Protein AF-A0A8T7H2T8-F1 (afdb_monomer_lite)

Structure (mmCIF, N/CA/C/O backbone):
data_AF-A0A8T7H2T8-F1
#
_entry.id   AF-A0A8T7H2T8-F1
#
loop_
_atom_site.group_PDB
_atom_site.id
_atom_site.type_symbol
_atom_site.label_atom_id
_atom_site.label_alt_id
_atom_site.label_comp_id
_atom_site.label_asym_id
_atom_site.label_entity_id
_atom_site.label_seq_id
_atom_site.pdbx_PDB_ins_code
_atom_site.Cartn_x
_atom_site.Cartn_y
_atom_site.Cartn_z
_atom_site.occupancy
_atom_site.B_iso_or_equiv
_atom_site.auth_seq_id
_atom_site.auth_comp_id
_atom_site.auth_asym_id
_atom_site.auth_atom_id
_atom_site.pdbx_PDB_model_num
ATOM 1 N N . MET A 1 1 ? 9.202 -19.948 16.875 1.00 41.81 1 MET A N 1
ATOM 2 C CA . MET A 1 1 ? 8.133 -18.998 16.502 1.00 41.81 1 MET A CA 1
ATOM 3 C C . MET A 1 1 ? 6.817 -19.665 16.831 1.00 41.81 1 MET A C 1
ATOM 5 O O . MET A 1 1 ? 6.648 -20.808 16.428 1.00 41.81 1 MET A O 1
ATOM 9 N N . ASP A 1 2 ? 5.962 -19.004 17.607 1.00 35.41 2 ASP A N 1
ATOM 10 C CA . ASP A 1 2 ? 4.667 -19.547 18.021 1.00 35.41 2 ASP A CA 1
ATOM 11 C C . ASP A 1 2 ? 3.647 -19.401 16.871 1.00 35.41 2 ASP A C 1
ATOM 13 O O . ASP A 1 2 ? 3.446 -18.276 16.395 1.00 35.41 2 ASP A O 1
ATOM 17 N N . PRO A 1 3 ? 3.039 -20.495 16.376 1.00 44.16 3 PRO A N 1
ATOM 18 C CA . PRO A 1 3 ? 2.061 -20.459 15.288 1.00 44.16 3 PRO A CA 1
ATOM 19 C C . PRO A 1 3 ? 0.830 -19.590 15.574 1.00 44.16 3 PRO A C 1
ATOM 21 O O . PRO A 1 3 ? 0.174 -19.153 14.635 1.00 44.16 3 PRO A O 1
ATOM 24 N N . GLN A 1 4 ? 0.529 -19.296 16.843 1.00 46.56 4 GLN A N 1
ATOM 25 C CA . GLN A 1 4 ? -0.658 -18.523 17.226 1.00 46.56 4 GLN A CA 1
ATOM 26 C C . GLN A 1 4 ? -0.603 -17.045 16.795 1.00 46.56 4 GLN A C 1
ATOM 28 O O . GLN A 1 4 ? -1.644 -16.439 16.567 1.00 46.56 4 GLN A O 1
ATOM 33 N N . ASN A 1 5 ? 0.591 -16.475 16.581 1.00 45.50 5 ASN A N 1
ATOM 34 C CA . ASN A 1 5 ? 0.740 -15.096 16.083 1.00 45.50 5 ASN A CA 1
ATOM 35 C C . ASN A 1 5 ? 0.554 -14.962 14.560 1.00 45.50 5 ASN A C 1
ATOM 37 O O . ASN A 1 5 ? 0.508 -13.846 14.045 1.00 45.50 5 ASN A O 1
ATOM 41 N N . LEU A 1 6 ? 0.486 -16.074 13.818 1.00 44.22 6 LEU A N 1
ATOM 42 C CA . LEU A 1 6 ? 0.232 -16.055 12.371 1.00 44.22 6 LEU A CA 1
ATOM 43 C C . LEU A 1 6 ? -1.256 -15.859 12.035 1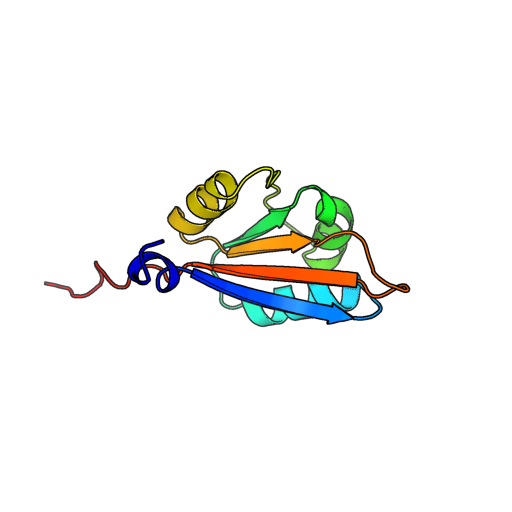.00 44.22 6 LEU A C 1
ATOM 45 O O . LEU A 1 6 ? -1.575 -15.566 10.887 1.00 44.22 6 LEU A O 1
ATOM 49 N N . GLU A 1 7 ? -2.163 -15.991 13.009 1.00 51.78 7 GLU A N 1
ATOM 50 C CA . GLU A 1 7 ? -3.613 -15.921 12.771 1.00 51.78 7 GLU A CA 1
ATOM 51 C C . GLU A 1 7 ? -4.211 -14.500 12.853 1.00 51.78 7 GLU A C 1
ATOM 53 O O . GLU A 1 7 ? -5.362 -14.301 12.450 1.00 51.78 7 GLU A O 1
ATOM 58 N N . GLU A 1 8 ? -3.462 -13.503 13.342 1.00 63.81 8 GLU A N 1
ATOM 59 C CA . GLU A 1 8 ? -3.977 -12.134 13.549 1.00 63.81 8 GLU A CA 1
ATOM 60 C C . GLU A 1 8 ? -4.004 -11.282 12.269 1.00 63.81 8 GLU A C 1
ATOM 62 O O . GLU A 1 8 ? -4.845 -10.387 12.122 1.00 63.81 8 GLU A O 1
ATOM 67 N N . PHE A 1 9 ? -3.130 -11.590 11.308 1.00 69.56 9 PHE A N 1
ATOM 68 C CA . PHE A 1 9 ? -2.944 -10.792 10.098 1.00 69.56 9 PHE A CA 1
ATOM 69 C C . PHE A 1 9 ? -3.015 -11.656 8.841 1.00 69.56 9 PHE A C 1
ATOM 71 O O . PHE A 1 9 ? -2.454 -12.744 8.778 1.00 69.56 9 PHE A O 1
ATOM 78 N N . SER A 1 10 ? -3.686 -11.156 7.804 1.00 81.06 10 SER A N 1
ATOM 79 C CA . SER A 1 10 ? -3.659 -11.754 6.466 1.00 81.06 10 SER A CA 1
ATOM 80 C C . SER A 1 10 ? -2.885 -10.843 5.522 1.00 81.06 10 SER A C 1
ATOM 82 O O . SER A 1 10 ? -3.254 -9.685 5.339 1.00 81.06 10 SER A O 1
ATOM 84 N N . GLY A 1 11 ? -1.804 -11.356 4.936 1.00 85.56 11 GLY A N 1
ATOM 85 C CA . GLY A 1 11 ? -1.002 -10.652 3.938 1.00 85.56 11 GLY A CA 1
ATOM 86 C C . GLY A 1 11 ? -1.271 -11.190 2.537 1.00 85.56 11 GLY A C 1
ATOM 87 O O . GLY A 1 11 ? -1.194 -12.395 2.312 1.00 85.56 11 GLY A O 1
ATOM 88 N N . TYR A 1 12 ? -1.550 -10.297 1.595 1.00 87.62 12 TYR A N 1
ATOM 89 C CA . TYR A 1 12 ? -1.717 -10.609 0.180 1.00 87.62 12 TYR A CA 1
ATOM 90 C C . TYR A 1 12 ? -0.644 -9.878 -0.609 1.00 87.62 12 TYR A C 1
ATOM 92 O O . TYR A 1 12 ? -0.520 -8.663 -0.485 1.00 87.62 12 TYR A O 1
ATOM 100 N N . VAL A 1 13 ? 0.108 -10.600 -1.436 1.00 90.75 13 VAL A N 1
ATOM 101 C CA . VAL A 1 13 ? 1.058 -9.988 -2.368 1.00 90.75 13 VAL A CA 1
ATOM 102 C C . VAL A 1 13 ? 0.485 -10.068 -3.771 1.00 90.75 13 VAL A C 1
ATOM 104 O O . VAL A 1 13 ? 0.122 -11.145 -4.243 1.00 90.75 13 VAL A O 1
ATOM 107 N N . LEU A 1 14 ? 0.387 -8.918 -4.426 1.00 90.06 14 LEU A N 1
ATOM 108 C CA . LEU A 1 14 ? -0.028 -8.807 -5.813 1.00 90.06 14 LEU A CA 1
ATOM 109 C C . LEU A 1 14 ? 1.191 -8.471 -6.664 1.00 90.06 14 LEU A C 1
ATOM 111 O 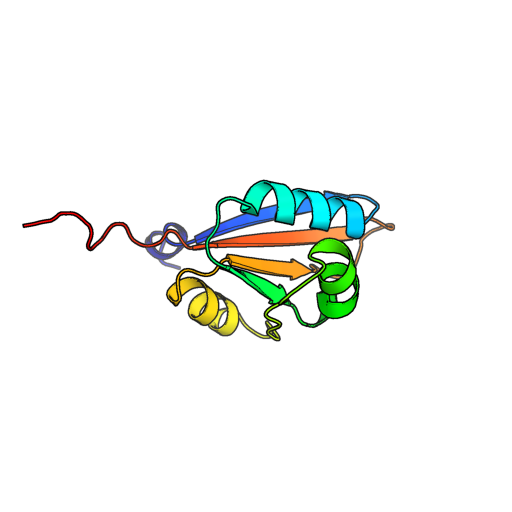O . LEU A 1 14 ? 1.969 -7.592 -6.302 1.00 90.06 14 LEU A O 1
ATOM 115 N N . TYR A 1 15 ? 1.308 -9.149 -7.801 1.00 91.12 15 TYR A N 1
ATOM 116 C CA . TYR A 1 15 ? 2.363 -8.948 -8.788 1.00 91.12 15 TYR A CA 1
ATOM 117 C C . TYR A 1 15 ? 1.757 -8.495 -10.111 1.00 91.12 15 TYR A C 1
ATOM 119 O O . TYR A 1 15 ? 0.680 -8.958 -10.501 1.00 91.12 15 TYR A O 1
ATOM 127 N N . GLY A 1 16 ? 2.452 -7.614 -10.820 1.00 89.81 16 GLY A N 1
ATOM 128 C CA . GLY A 1 16 ? 1.999 -7.085 -12.101 1.00 89.81 16 GLY A CA 1
ATOM 129 C C . GLY A 1 16 ? 3.059 -6.216 -12.754 1.00 89.81 16 GLY A C 1
ATOM 130 O O . GLY A 1 16 ? 4.060 -5.882 -12.141 1.00 89.81 16 GLY A O 1
ATOM 131 N N . ARG A 1 17 ? 2.853 -5.859 -14.020 1.00 89.81 17 ARG A N 1
ATOM 132 C CA . ARG A 1 17 ? 3.790 -4.993 -14.758 1.00 89.81 17 ARG A CA 1
ATOM 133 C C . ARG A 1 17 ? 3.515 -3.501 -14.575 1.00 89.81 17 ARG A C 1
ATOM 135 O O . ARG A 1 17 ? 4.303 -2.683 -15.025 1.00 89.81 17 ARG A O 1
ATOM 142 N N . ASP A 1 18 ? 2.389 -3.160 -13.955 1.00 89.88 18 ASP A N 1
ATOM 143 C CA . ASP A 1 18 ? 1.944 -1.787 -13.752 1.00 89.88 18 ASP A CA 1
ATOM 144 C C . ASP A 1 18 ? 1.559 -1.592 -12.280 1.00 89.88 18 ASP A C 1
ATOM 146 O O . ASP A 1 18 ? 0.554 -2.128 -11.806 1.00 89.88 18 ASP A O 1
ATOM 150 N N . ALA A 1 19 ? 2.378 -0.837 -11.543 1.00 88.44 19 ALA A N 1
ATOM 151 C CA . ALA A 1 19 ? 2.140 -0.539 -10.133 1.00 88.44 19 ALA A CA 1
ATOM 152 C C . ALA A 1 19 ? 0.830 0.230 -9.901 1.00 88.44 19 ALA A C 1
ATOM 154 O O . ALA A 1 19 ? 0.200 0.055 -8.855 1.00 88.44 19 ALA A O 1
ATOM 155 N N . LYS A 1 20 ? 0.395 1.052 -10.865 1.00 91.00 20 LYS A N 1
ATOM 156 C CA . LYS A 1 20 ? -0.858 1.798 -10.771 1.00 91.00 20 LYS A CA 1
ATOM 157 C C . LYS A 1 20 ? -2.054 0.858 -10.882 1.00 91.00 20 LYS A C 1
ATOM 159 O O . LYS A 1 20 ? -2.929 0.931 -10.024 1.00 91.00 20 LYS A O 1
ATOM 164 N N . ASP A 1 21 ? -2.060 -0.067 -11.846 1.00 92.00 21 ASP A N 1
ATOM 165 C CA . ASP A 1 21 ? -3.115 -1.097 -11.950 1.00 92.00 21 ASP A CA 1
ATOM 166 C C . ASP A 1 21 ? -3.205 -1.934 -10.665 1.00 92.00 21 ASP A C 1
ATOM 168 O O . ASP A 1 21 ? -4.291 -2.145 -10.116 1.00 92.00 21 ASP A O 1
ATOM 172 N N . LEU A 1 22 ? -2.057 -2.361 -10.126 1.00 91.81 22 LEU A N 1
ATOM 173 C CA . LEU A 1 22 ? -2.015 -3.098 -8.862 1.00 91.81 22 LEU A CA 1
ATOM 174 C C . LEU A 1 22 ? -2.638 -2.293 -7.720 1.00 91.81 22 LEU A C 1
ATOM 176 O O . LEU A 1 22 ? -3.466 -2.822 -6.972 1.00 91.81 22 LEU A O 1
ATOM 180 N N . LEU A 1 23 ? -2.274 -1.017 -7.599 1.00 90.81 23 LEU A N 1
ATOM 181 C CA . LEU A 1 23 ? -2.791 -0.151 -6.550 1.00 90.81 23 LEU A CA 1
ATOM 182 C C . LEU A 1 23 ? -4.291 0.121 -6.721 1.00 90.81 23 LEU A C 1
ATOM 184 O O . LEU A 1 23 ? -5.033 0.052 -5.743 1.00 90.81 23 LEU A O 1
ATOM 188 N N . GLU A 1 24 ? -4.770 0.346 -7.946 1.00 91.12 24 GLU A N 1
ATOM 189 C CA . GLU A 1 24 ? -6.198 0.499 -8.250 1.00 91.12 24 GLU A CA 1
ATOM 190 C C . GLU A 1 24 ? -7.003 -0.742 -7.852 1.00 91.12 24 GLU A C 1
ATOM 192 O O . GLU A 1 24 ? -8.102 -0.625 -7.299 1.00 91.12 24 GLU A O 1
ATOM 197 N N . ARG A 1 25 ? -6.459 -1.941 -8.087 1.00 89.81 25 ARG A N 1
ATOM 198 C CA . ARG A 1 25 ? -7.079 -3.209 -7.675 1.00 89.81 25 ARG A CA 1
ATOM 199 C C . ARG A 1 25 ? -7.126 -3.349 -6.158 1.00 89.81 25 ARG A C 1
ATOM 201 O O . ARG A 1 25 ? -8.172 -3.734 -5.633 1.00 89.81 25 ARG A O 1
ATOM 208 N N . VAL A 1 26 ? -6.043 -3.000 -5.460 1.00 89.44 26 VAL A N 1
ATOM 209 C CA . VAL A 1 26 ? -5.988 -2.995 -3.987 1.00 89.44 26 VAL A CA 1
ATOM 210 C C . VAL A 1 26 ? -7.019 -2.027 -3.414 1.00 89.44 26 VAL A C 1
ATOM 212 O O . VAL A 1 26 ? -7.826 -2.418 -2.573 1.00 89.44 26 VAL A O 1
ATOM 215 N N . VAL A 1 27 ? -7.057 -0.790 -3.911 1.00 87.69 27 VAL A N 1
ATOM 216 C CA . VAL A 1 27 ? -8.011 0.232 -3.463 1.00 87.69 27 VAL A CA 1
ATOM 217 C C . VAL A 1 27 ? -9.447 -0.201 -3.752 1.00 87.69 27 VAL A C 1
ATOM 219 O O . VAL A 1 27 ? -10.311 -0.060 -2.892 1.00 87.69 27 VAL A O 1
ATOM 222 N N . ARG A 1 28 ? -9.720 -0.787 -4.926 1.00 87.38 28 ARG A N 1
ATOM 223 C CA . ARG A 1 28 ? -11.050 -1.308 -5.280 1.00 87.38 28 ARG A CA 1
ATOM 224 C C . ARG A 1 28 ? -11.489 -2.444 -4.362 1.00 87.38 28 ARG A C 1
ATOM 226 O O . ARG A 1 28 ? -12.640 -2.445 -3.938 1.00 87.38 28 ARG A O 1
ATOM 233 N N . PHE A 1 29 ? -10.594 -3.381 -4.054 1.00 84.31 29 PHE A N 1
ATOM 234 C CA . PHE A 1 29 ? -10.849 -4.457 -3.095 1.00 84.31 29 PHE A CA 1
ATOM 235 C C . PHE A 1 29 ? -11.130 -3.896 -1.694 1.00 84.31 29 PHE A C 1
ATOM 237 O O . PHE A 1 29 ? -12.079 -4.306 -1.031 1.00 84.31 29 PHE A O 1
ATOM 244 N N . ALA A 1 30 ? -10.358 -2.893 -1.282 1.00 79.50 30 ALA A N 1
ATOM 245 C CA . ALA A 1 30 ? -10.459 -2.268 0.027 1.00 79.50 30 ALA A CA 1
ATOM 246 C C . ALA A 1 30 ? -11.521 -1.155 0.124 1.00 79.50 30 ALA A C 1
ATOM 248 O O . ALA A 1 30 ? -11.629 -0.516 1.163 1.00 79.50 30 ALA A O 1
ATOM 249 N N . ARG A 1 31 ? -12.359 -0.923 -0.897 1.00 71.81 31 ARG A N 1
ATOM 250 C CA . ARG A 1 31 ? -13.410 0.120 -0.858 1.00 71.81 31 ARG A CA 1
ATOM 251 C C . ARG A 1 31 ? -14.431 -0.045 0.277 1.00 71.81 31 ARG A C 1
ATOM 253 O O . ARG A 1 31 ? -15.104 0.921 0.613 1.00 71.81 31 ARG A O 1
ATOM 260 N N . GLY A 1 32 ? -14.557 -1.241 0.852 1.00 65.19 32 GLY A N 1
ATOM 261 C CA . GLY A 1 32 ? -15.380 -1.505 2.041 1.00 65.19 32 GLY A CA 1
ATOM 262 C C . GLY A 1 32 ? -14.633 -1.393 3.377 1.00 65.19 32 GLY A C 1
ATOM 263 O O . GLY A 1 32 ? -15.214 -1.668 4.422 1.00 65.19 32 GLY A O 1
ATOM 264 N N . CYS A 1 33 ? -13.347 -1.047 3.351 1.00 66.88 33 CYS A N 1
ATOM 265 C CA . CYS A 1 33 ? -12.485 -0.949 4.521 1.00 66.88 33 CYS A CA 1
ATOM 266 C C . CYS A 1 33 ? -12.485 0.484 5.059 1.00 66.88 33 CYS A C 1
ATOM 268 O O . CYS A 1 33 ? -12.389 1.432 4.286 1.00 66.88 33 CYS A O 1
ATOM 270 N N . GLU A 1 34 ? -12.554 0.654 6.383 1.00 63.91 34 GLU A N 1
ATOM 271 C CA . GLU A 1 34 ? -12.715 1.988 6.975 1.00 63.91 34 GLU A CA 1
ATOM 272 C C . GLU A 1 34 ? -11.510 2.914 6.725 1.00 63.91 34 GLU A C 1
ATOM 274 O O . GLU A 1 34 ? -11.723 4.114 6.550 1.00 63.91 34 GLU A O 1
ATOM 279 N N . LYS A 1 35 ? -10.261 2.402 6.697 1.00 81.50 35 LYS A N 1
ATOM 280 C CA . LYS A 1 35 ? -9.037 3.211 6.486 1.00 81.50 35 LYS A CA 1
ATOM 281 C C . LYS A 1 35 ? -7.878 2.424 5.855 1.00 81.50 35 LYS A C 1
ATOM 283 O O . LYS A 1 35 ? -7.377 1.472 6.454 1.00 81.50 35 LYS A O 1
ATOM 288 N N . LEU A 1 36 ? -7.410 2.875 4.688 1.00 86.75 36 LEU A N 1
ATOM 289 C CA . LEU A 1 36 ? -6.156 2.438 4.062 1.00 86.75 36 LEU A CA 1
ATOM 290 C C . LEU A 1 36 ? -5.004 3.353 4.493 1.00 86.75 36 LEU A C 1
ATOM 292 O O . LEU A 1 36 ? -5.136 4.575 4.461 1.00 86.75 36 LEU A O 1
ATOM 296 N N . VAL A 1 37 ? -3.874 2.754 4.852 1.00 90.44 37 VAL A N 1
ATOM 297 C CA . VAL A 1 37 ? -2.607 3.436 5.114 1.00 90.44 37 VAL A CA 1
ATOM 298 C C . VAL A 1 37 ? -1.596 2.946 4.100 1.00 90.44 37 VAL A C 1
ATOM 300 O O . VAL A 1 37 ? -1.426 1.742 3.910 1.00 90.44 37 VAL A O 1
ATOM 303 N N . PHE A 1 38 ? -0.922 3.881 3.452 1.00 92.06 38 PHE A N 1
ATOM 304 C CA . PHE A 1 38 ? 0.033 3.587 2.401 1.00 92.06 38 PHE A CA 1
ATOM 305 C C . PHE A 1 38 ? 1.443 3.847 2.900 1.00 92.06 38 PHE A C 1
ATOM 307 O O . PHE A 1 38 ? 1.702 4.793 3.644 1.00 92.06 38 PHE A O 1
ATOM 314 N N . ASP A 1 39 ? 2.367 3.012 2.453 1.00 91.88 39 ASP A N 1
ATOM 315 C CA . ASP A 1 39 ? 3.782 3.286 2.602 1.00 91.88 39 ASP A CA 1
ATOM 316 C C . ASP A 1 39 ? 4.143 4.619 1.920 1.00 91.88 39 ASP A C 1
ATOM 318 O O . ASP A 1 39 ? 3.640 4.922 0.833 1.00 91.88 39 ASP A O 1
ATOM 322 N N . THR A 1 40 ? 5.027 5.420 2.516 1.00 91.25 40 THR A N 1
ATOM 323 C CA . THR A 1 40 ? 5.484 6.702 1.940 1.00 91.25 40 THR A CA 1
ATOM 324 C C . THR A 1 40 ? 6.042 6.564 0.520 1.00 91.25 40 THR A C 1
ATOM 326 O O . THR A 1 40 ? 5.906 7.491 -0.284 1.00 91.25 40 THR A O 1
ATOM 329 N N . ARG A 1 41 ? 6.591 5.398 0.159 1.00 88.56 41 ARG A N 1
ATOM 330 C CA . ARG A 1 41 ? 7.069 5.084 -1.200 1.00 88.56 41 ARG A CA 1
ATOM 331 C C . ARG A 1 41 ? 5.951 5.018 -2.239 1.00 88.56 41 ARG A C 1
ATOM 333 O O . ARG A 1 41 ? 6.219 5.194 -3.420 1.00 88.56 41 ARG A O 1
ATOM 340 N N . LEU A 1 42 ? 4.709 4.782 -1.818 1.00 89.06 42 LEU A N 1
ATOM 341 C CA . LEU A 1 42 ? 3.531 4.807 -2.686 1.00 89.06 42 LEU A CA 1
ATOM 342 C C . LEU A 1 42 ? 2.909 6.203 -2.788 1.00 89.06 42 LEU A C 1
ATOM 344 O O . LEU A 1 42 ? 1.878 6.335 -3.432 1.00 89.06 42 LEU A O 1
ATOM 348 N N . SER A 1 43 ? 3.481 7.237 -2.163 1.00 89.06 43 SER A N 1
ATOM 349 C CA . SER A 1 43 ? 2.830 8.549 -2.021 1.00 89.06 43 SER A CA 1
ATOM 350 C C . SER A 1 43 ? 2.328 9.161 -3.333 1.00 89.06 43 SER A C 1
ATOM 352 O O . SER A 1 43 ? 1.191 9.633 -3.367 1.00 89.06 43 SER A O 1
ATOM 354 N N . GLU A 1 44 ? 3.120 9.129 -4.408 1.00 89.50 44 GLU A N 1
ATOM 355 C CA . GLU A 1 44 ? 2.713 9.646 -5.723 1.00 89.50 44 GLU A CA 1
ATOM 356 C C . GLU A 1 44 ? 1.554 8.831 -6.315 1.00 89.50 44 GLU A C 1
ATOM 3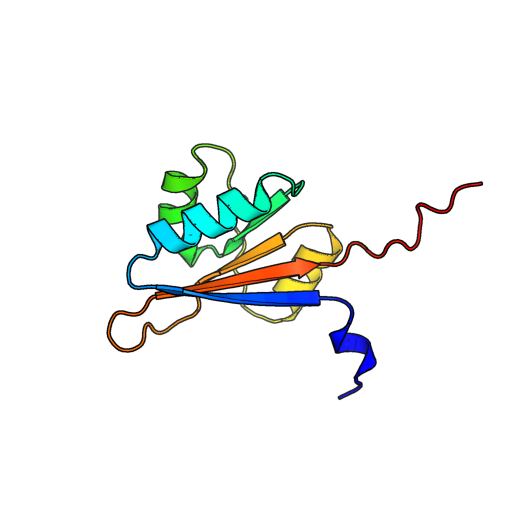58 O O . GLU A 1 44 ? 0.481 9.379 -6.575 1.00 89.50 44 GLU A O 1
ATOM 363 N N . LEU A 1 45 ? 1.727 7.508 -6.420 1.00 90.06 45 LEU A N 1
ATOM 364 C CA . LEU A 1 45 ? 0.713 6.587 -6.945 1.00 90.06 45 LEU A CA 1
ATOM 365 C C . LEU A 1 45 ? -0.585 6.621 -6.125 1.00 90.06 45 LEU A C 1
ATOM 367 O O . LEU A 1 45 ? -1.683 6.625 -6.674 1.00 90.06 45 LEU A O 1
ATOM 371 N N . ALA A 1 46 ? -0.482 6.669 -4.799 1.00 89.81 46 ALA A N 1
ATOM 372 C CA . ALA A 1 46 ? -1.628 6.675 -3.901 1.00 89.81 46 ALA A CA 1
ATOM 373 C C . ALA A 1 46 ? -2.436 7.969 -4.018 1.00 89.81 46 ALA A C 1
ATOM 375 O O . ALA A 1 46 ? -3.666 7.913 -4.005 1.00 89.81 46 ALA A O 1
ATOM 376 N N . ARG A 1 47 ? -1.773 9.122 -4.190 1.00 89.19 47 ARG A N 1
ATOM 377 C CA . ARG A 1 47 ? -2.452 10.401 -4.457 1.00 89.19 47 ARG A CA 1
ATOM 378 C C . ARG A 1 47 ? -3.164 10.389 -5.804 1.00 89.19 47 ARG A C 1
ATOM 380 O O . ARG A 1 47 ? -4.287 10.875 -5.894 1.00 89.19 47 ARG A O 1
ATOM 387 N N . GLU A 1 48 ? -2.545 9.798 -6.822 1.00 90.56 48 GLU A N 1
ATOM 388 C CA . GLU A 1 48 ? -3.153 9.663 -8.147 1.00 90.56 48 GLU A CA 1
ATOM 389 C C . GLU A 1 48 ? -4.399 8.759 -8.124 1.00 90.56 48 GLU A C 1
ATOM 391 O O . GLU A 1 48 ? -5.437 9.111 -8.689 1.00 90.56 48 GLU A O 1
ATOM 396 N N . VAL A 1 49 ? -4.322 7.614 -7.436 1.00 89.25 49 VAL A N 1
ATOM 397 C CA . VAL A 1 49 ? -5.399 6.610 -7.397 1.00 89.25 49 VAL A CA 1
ATOM 398 C C . VAL A 1 49 ? -6.537 6.999 -6.447 1.00 89.25 49 VAL A C 1
ATOM 400 O O . VAL A 1 49 ? -7.708 6.825 -6.792 1.00 89.25 49 VAL A O 1
ATOM 403 N N . CYS A 1 50 ? -6.232 7.512 -5.251 1.00 84.62 50 CYS A N 1
ATOM 404 C CA . CYS A 1 50 ? -7.241 7.742 -4.209 1.00 84.62 50 CYS A CA 1
ATOM 405 C C . CYS A 1 50 ? -7.908 9.122 -4.280 1.00 84.62 50 CYS A C 1
ATOM 407 O O . CYS A 1 50 ? -8.944 9.302 -3.648 1.00 84.62 50 CYS A O 1
ATOM 409 N N . LYS A 1 51 ? -7.364 10.060 -5.070 1.00 71.00 51 LYS A N 1
ATOM 410 C CA . LYS A 1 51 ? -7.849 11.434 -5.316 1.00 71.00 51 LYS A CA 1
ATOM 411 C C . LYS A 1 51 ? -8.005 12.351 -4.087 1.00 71.00 51 LYS A C 1
ATOM 413 O O . LYS A 1 51 ? -7.838 13.546 -4.273 1.00 71.00 51 LYS A O 1
ATOM 418 N N . ASP A 1 52 ? -8.205 11.834 -2.868 1.00 64.31 52 ASP A N 1
ATOM 419 C CA . ASP A 1 52 ? -8.284 12.581 -1.603 1.00 64.31 52 ASP A CA 1
ATOM 420 C C . ASP A 1 52 ? -7.809 11.750 -0.386 1.00 64.31 52 ASP A C 1
ATOM 422 O O . ASP A 1 52 ? -7.880 10.523 -0.386 1.00 64.31 52 ASP A O 1
ATOM 426 N N . ALA A 1 53 ? -7.318 12.453 0.649 1.00 61.00 53 ALA A N 1
ATOM 427 C CA . ALA A 1 53 ? -6.906 11.981 1.985 1.00 61.00 53 ALA A CA 1
ATOM 428 C C . ALA A 1 53 ? -6.201 10.609 2.043 1.00 61.00 53 ALA A C 1
ATOM 430 O O . ALA A 1 53 ? -6.763 9.598 2.463 1.00 61.00 53 ALA A O 1
ATOM 431 N N . VAL A 1 54 ? -4.914 10.608 1.695 1.00 81.44 54 VAL A N 1
ATOM 432 C CA . VAL A 1 54 ? -4.033 9.445 1.834 1.00 81.44 54 VAL A CA 1
ATOM 433 C C . VAL A 1 54 ? -3.294 9.526 3.169 1.00 81.44 54 VAL A C 1
ATOM 435 O O . VAL A 1 54 ? -2.530 10.465 3.393 1.00 81.44 54 VAL A O 1
ATOM 438 N N . GLU A 1 55 ? -3.491 8.550 4.056 1.00 89.19 55 GLU A N 1
ATOM 439 C CA . GLU A 1 55 ? -2.622 8.402 5.225 1.00 89.19 55 GLU A CA 1
ATOM 440 C C . GLU A 1 55 ? -1.329 7.713 4.790 1.00 89.19 55 GLU A C 1
ATOM 442 O O . GLU A 1 55 ? -1.359 6.594 4.275 1.00 89.19 55 GLU A O 1
ATOM 447 N N . LEU A 1 56 ? -0.204 8.401 4.974 1.00 89.94 56 LEU A N 1
ATOM 448 C CA . LEU A 1 56 ? 1.121 7.912 4.610 1.00 89.94 56 LEU A CA 1
ATO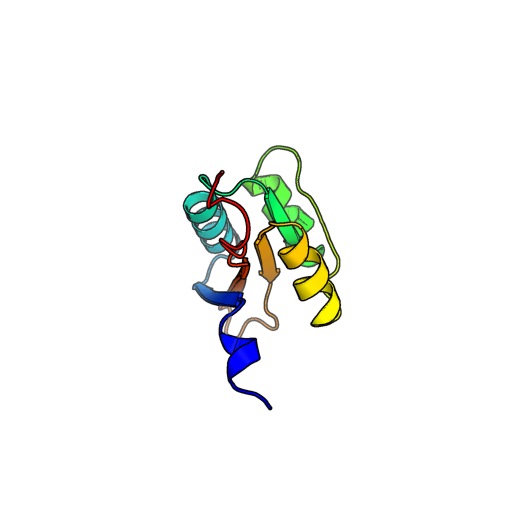M 449 C C . LEU A 1 56 ? 1.928 7.612 5.870 1.00 89.94 56 LEU A C 1
ATOM 451 O O . LEU A 1 56 ? 2.007 8.451 6.767 1.00 89.94 56 LEU A O 1
ATOM 455 N N . VAL A 1 57 ? 2.538 6.431 5.920 1.00 91.06 57 VAL A N 1
ATOM 456 C CA . VAL A 1 57 ? 3.400 5.976 7.018 1.00 91.06 57 VAL A CA 1
ATOM 457 C C . VAL A 1 57 ? 4.654 5.346 6.428 1.00 91.06 57 VAL A C 1
ATOM 459 O O . VAL A 1 57 ? 4.598 4.672 5.405 1.00 91.06 57 VAL A O 1
ATOM 462 N N . GLU A 1 58 ? 5.807 5.576 7.044 1.00 91.19 58 GLU A N 1
ATOM 463 C CA . GLU A 1 58 ? 7.026 4.853 6.689 1.00 91.19 58 GLU A CA 1
ATOM 464 C C . GLU A 1 58 ? 7.039 3.508 7.423 1.00 91.19 58 GLU A C 1
ATOM 466 O O . GLU A 1 58 ? 7.151 3.464 8.647 1.00 91.19 58 GLU A O 1
ATOM 471 N N . PHE A 1 59 ? 6.898 2.404 6.685 1.00 88.44 59 PHE A N 1
ATOM 472 C CA . PHE A 1 59 ? 6.987 1.061 7.258 1.00 88.44 59 PHE A CA 1
ATOM 473 C C . PHE A 1 59 ? 8.433 0.569 7.193 1.00 88.44 59 PHE A C 1
ATOM 475 O O . PHE A 1 59 ? 8.859 -0.052 6.217 1.00 88.44 59 PHE A O 1
ATOM 482 N N . SER A 1 60 ? 9.192 0.858 8.247 1.00 87.31 60 SER A N 1
ATOM 483 C CA . SER A 1 60 ? 10.605 0.479 8.379 1.00 87.31 60 SER A CA 1
ATOM 484 C C . SER A 1 60 ? 10.800 -0.860 9.099 1.00 87.31 60 SER A C 1
ATOM 486 O O . SER A 1 60 ? 11.845 -1.502 8.983 1.00 87.31 60 SER A O 1
ATOM 488 N N . SER A 1 61 ? 9.782 -1.300 9.839 1.00 86.75 61 SER A N 1
ATOM 489 C CA . SER A 1 61 ? 9.824 -2.491 10.671 1.00 86.75 61 SER A CA 1
ATOM 490 C C . SER A 1 61 ? 8.476 -3.208 10.726 1.00 86.75 61 SER A C 1
ATOM 492 O O . SER A 1 61 ? 7.415 -2.645 10.452 1.00 86.75 61 SER A O 1
ATOM 494 N N . ARG A 1 62 ? 8.507 -4.472 11.161 1.00 84.62 62 ARG A N 1
ATOM 495 C CA . ARG A 1 62 ? 7.295 -5.243 11.474 1.00 84.62 62 ARG A CA 1
ATOM 496 C C . ARG A 1 62 ? 6.408 -4.530 12.503 1.00 84.62 62 ARG A C 1
ATOM 498 O O . ARG A 1 62 ? 5.189 -4.607 12.399 1.00 84.62 62 ARG A O 1
ATOM 505 N N . ARG A 1 63 ? 7.010 -3.829 13.467 1.00 87.31 63 ARG A N 1
ATOM 506 C CA . ARG A 1 63 ? 6.279 -3.121 14.521 1.00 87.31 63 ARG A CA 1
ATOM 507 C C . ARG A 1 63 ? 5.429 -1.985 13.957 1.00 87.31 63 ARG A C 1
ATOM 509 O O . ARG A 1 63 ? 4.292 -1.834 14.376 1.00 87.31 63 ARG A O 1
ATOM 516 N N . ASP A 1 64 ? 5.935 -1.259 12.961 1.00 88.38 64 ASP A N 1
ATOM 517 C CA . ASP A 1 64 ? 5.181 -0.181 12.304 1.00 88.38 64 ASP A CA 1
ATOM 518 C C . ASP A 1 64 ? 3.899 -0.722 11.653 1.00 88.38 64 ASP A C 1
ATOM 520 O O . ASP A 1 64 ? 2.836 -0.098 11.698 1.00 88.38 64 ASP A O 1
ATOM 524 N N . VAL A 1 65 ? 3.992 -1.926 11.080 1.00 86.69 65 VAL A N 1
ATOM 525 C CA . VAL A 1 65 ? 2.854 -2.643 10.502 1.00 86.69 65 VAL A CA 1
ATOM 526 C C . VAL A 1 65 ? 1.875 -3.067 11.598 1.00 86.69 65 VAL A C 1
ATOM 528 O O . VAL A 1 65 ? 0.692 -2.765 11.498 1.00 86.69 65 VAL A O 1
ATOM 531 N N . GLU A 1 66 ? 2.340 -3.707 12.670 1.00 85.56 66 GLU A N 1
ATOM 532 C CA . GLU A 1 66 ? 1.482 -4.124 13.793 1.00 85.56 66 GLU A CA 1
ATOM 533 C C . GLU A 1 66 ? 0.772 -2.927 14.458 1.00 85.56 66 GLU A C 1
ATOM 535 O O . GLU A 1 66 ? -0.437 -2.969 14.704 1.00 85.56 66 GLU A O 1
ATOM 540 N N . ASP A 1 67 ? 1.479 -1.814 14.660 1.00 85.31 67 ASP A N 1
ATOM 541 C CA . ASP A 1 67 ? 0.935 -0.569 15.212 1.00 85.31 67 ASP A CA 1
ATOM 542 C C . ASP A 1 67 ? -0.099 0.082 14.274 1.00 85.31 67 ASP A C 1
ATOM 544 O O . ASP A 1 67 ? -1.046 0.727 14.733 1.00 85.31 67 ASP A O 1
ATOM 548 N N . CYS A 1 68 ? 0.046 -0.080 12.956 1.00 86.94 68 CYS A N 1
ATOM 549 C CA . CYS A 1 68 ? -0.960 0.337 11.978 1.00 86.94 68 CYS A CA 1
ATOM 550 C C . CYS A 1 68 ? -2.220 -0.536 12.068 1.00 86.94 68 CYS A C 1
ATOM 552 O O . CYS A 1 68 ? -3.338 -0.019 12.167 1.00 86.94 68 CYS A O 1
ATOM 554 N N . LEU A 1 69 ? -2.038 -1.856 12.090 1.00 83.62 69 LEU A N 1
ATOM 555 C CA . LEU A 1 69 ? -3.130 -2.826 12.055 1.00 83.62 69 LEU A CA 1
ATOM 556 C C . LEU A 1 69 ? -3.924 -2.865 13.369 1.00 83.62 69 LEU A C 1
ATOM 558 O O . LEU A 1 69 ? -5.147 -3.007 13.340 1.00 83.62 69 LEU A O 1
ATOM 562 N N . SER A 1 70 ? -3.275 -2.638 14.517 1.00 82.25 70 SER A N 1
ATOM 563 C CA . SER A 1 70 ? -3.941 -2.524 15.828 1.00 82.25 70 SER A CA 1
ATOM 564 C C . SER A 1 70 ? -4.954 -1.370 15.901 1.00 82.25 70 SER A C 1
ATOM 566 O O . SER A 1 70 ? -5.879 -1.403 16.710 1.00 82.25 70 SER A O 1
ATOM 568 N N . LYS A 1 71 ? -4.836 -0.370 15.016 1.00 79.25 71 LYS A N 1
ATOM 569 C CA . LYS A 1 71 ? -5.770 0.763 14.895 1.00 79.25 71 LYS A CA 1
ATOM 570 C C . LYS A 1 71 ? -6.963 0.465 13.976 1.00 79.25 71 LYS A C 1
ATOM 572 O O . LYS A 1 71 ? -7.700 1.389 13.634 1.00 79.25 71 LYS A O 1
ATOM 577 N N . GLY A 1 72 ? -7.135 -0.789 13.544 1.00 74.69 72 GLY A N 1
ATOM 578 C CA . GLY A 1 72 ? -8.193 -1.208 12.617 1.00 74.69 72 GLY A CA 1
ATOM 579 C C . GLY A 1 72 ? -7.976 -0.733 11.178 1.00 74.69 72 GLY A C 1
ATOM 580 O O . GLY A 1 72 ? -8.928 -0.654 10.403 1.00 74.69 72 GLY A O 1
ATOM 581 N N . LYS A 1 73 ? -6.737 -0.369 10.828 1.00 79.50 73 LYS A N 1
ATOM 582 C CA . LYS A 1 73 ? -6.364 0.101 9.491 1.00 79.50 73 LYS A CA 1
ATOM 583 C C . LYS A 1 73 ? -5.758 -1.033 8.669 1.00 79.50 73 LYS A C 1
ATOM 585 O O . LYS A 1 73 ? -5.358 -2.061 9.205 1.00 79.50 73 LYS A O 1
ATOM 590 N N . TYR A 1 74 ? -5.681 -0.816 7.366 1.00 82.94 74 TYR A N 1
ATOM 591 C CA . TYR A 1 74 ? -5.064 -1.719 6.399 1.00 82.94 74 TYR A CA 1
ATOM 592 C C . TYR A 1 74 ? -3.743 -1.114 5.940 1.00 82.94 74 TYR A C 1
ATOM 594 O O . TYR A 1 74 ? -3.712 0.073 5.622 1.00 82.94 74 TYR A O 1
ATOM 602 N N . ALA A 1 75 ? -2.677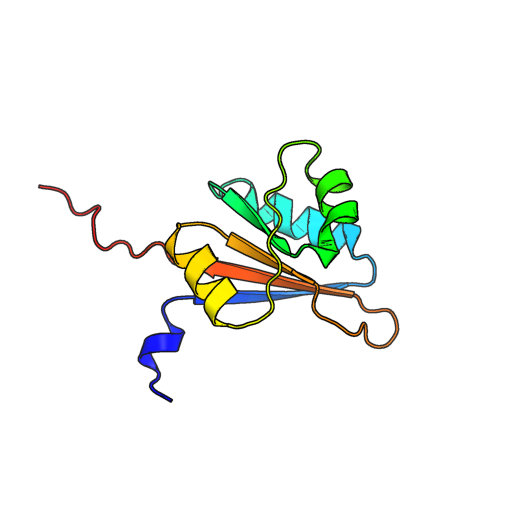 -1.910 5.876 1.00 80.00 75 ALA A N 1
ATOM 603 C CA . ALA A 1 75 ? -1.373 -1.435 5.420 1.00 80.00 75 ALA A CA 1
ATOM 604 C C . ALA A 1 75 ? -1.132 -1.843 3.961 1.00 80.00 75 ALA A C 1
ATOM 606 O O . ALA A 1 75 ? -1.239 -3.018 3.613 1.00 80.00 75 ALA A O 1
ATOM 607 N N . VAL A 1 76 ? -0.792 -0.875 3.111 1.00 81.56 76 VAL A N 1
ATOM 608 C CA . VAL A 1 76 ? -0.445 -1.078 1.700 1.00 81.56 76 VAL A CA 1
ATOM 609 C C . VAL A 1 76 ? 1.020 -0.714 1.502 1.00 81.56 76 VAL A C 1
ATOM 611 O O . VAL A 1 76 ? 1.411 0.433 1.711 1.00 81.56 76 VAL A O 1
ATOM 614 N N . ILE A 1 77 ? 1.836 -1.685 1.104 1.00 83.38 77 ILE A N 1
ATOM 615 C CA . ILE A 1 77 ? 3.296 -1.565 1.076 1.00 83.38 77 ILE A CA 1
ATOM 616 C C . ILE A 1 77 ? 3.814 -1.953 -0.305 1.00 83.38 77 ILE A C 1
ATOM 618 O O . ILE A 1 77 ? 3.507 -3.033 -0.805 1.00 83.38 77 ILE A O 1
ATOM 622 N N . LEU A 1 78 ? 4.639 -1.100 -0.916 1.00 80.50 78 LEU A N 1
ATOM 623 C CA . LEU A 1 78 ? 5.384 -1.470 -2.119 1.00 80.50 78 LEU A CA 1
ATOM 624 C C . LEU A 1 78 ? 6.536 -2.405 -1.734 1.00 80.50 78 LEU A C 1
ATOM 626 O O . LEU A 1 78 ? 7.426 -2.026 -0.965 1.00 80.50 78 LEU A O 1
ATOM 630 N N . LEU A 1 79 ? 6.538 -3.618 -2.279 1.00 76.88 79 LEU A N 1
ATOM 631 C CA . LEU A 1 79 ? 7.629 -4.565 -2.096 1.00 76.88 79 LEU A CA 1
ATOM 632 C C . LEU A 1 79 ? 8.689 -4.324 -3.178 1.00 76.88 79 LEU A C 1
ATOM 634 O O . LEU A 1 79 ? 8.382 -4.194 -4.362 1.00 76.88 79 LEU A O 1
ATOM 638 N N . ARG A 1 80 ? 9.952 -4.224 -2.755 1.00 71.62 80 ARG A N 1
ATOM 639 C CA . ARG A 1 80 ? 11.108 -3.957 -3.622 1.00 71.62 80 ARG A CA 1
ATOM 640 C C . ARG A 1 80 ? 12.194 -5.015 -3.422 1.00 71.62 80 ARG A C 1
ATOM 642 O O . ARG A 1 80 ? 12.283 -5.572 -2.327 1.00 71.62 80 ARG A O 1
ATOM 649 N N . PRO A 1 81 ? 13.075 -5.199 -4.421 1.00 60.38 81 PRO A N 1
ATOM 650 C CA . PRO A 1 81 ? 13.063 -4.556 -5.746 1.00 60.38 81 PRO A CA 1
ATOM 651 C C . PRO A 1 81 ? 12.118 -5.245 -6.755 1.00 60.38 81 PRO A C 1
ATOM 653 O O . PRO A 1 81 ? 11.838 -6.431 -6.587 1.00 60.38 81 PRO A O 1
A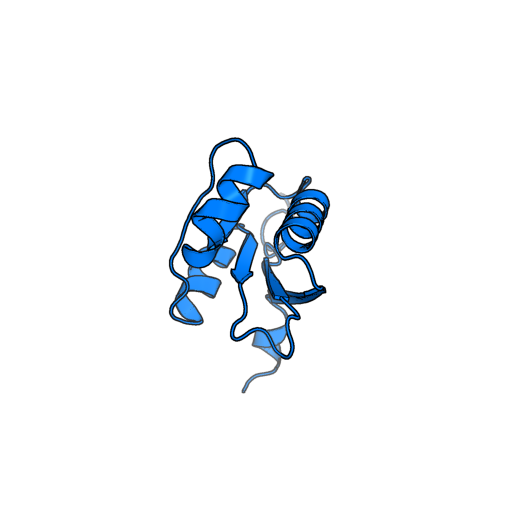TOM 656 N N . PRO A 1 82 ? 11.656 -4.536 -7.809 1.00 66.44 82 PRO A N 1
ATOM 657 C CA . PRO A 1 82 ? 11.009 -5.169 -8.955 1.00 66.44 82 PRO A CA 1
ATOM 658 C C . PRO A 1 82 ? 11.958 -6.189 -9.583 1.00 66.44 82 PRO A C 1
ATOM 660 O O . PRO A 1 82 ? 13.127 -5.880 -9.825 1.00 66.44 82 PRO A O 1
ATOM 663 N N . ILE A 1 83 ? 11.465 -7.393 -9.849 1.00 74.94 83 ILE A N 1
ATOM 664 C CA . ILE A 1 83 ? 12.223 -8.432 -10.555 1.00 74.94 83 ILE A CA 1
ATOM 665 C C . ILE A 1 83 ? 11.763 -8.390 -12.008 1.00 74.94 83 ILE A C 1
ATOM 667 O O . ILE A 1 83 ? 10.574 -8.533 -12.271 1.00 74.94 83 ILE A O 1
ATOM 671 N N . ASP A 1 84 ? 12.677 -8.144 -12.946 1.00 82.44 84 ASP A N 1
ATOM 672 C CA . ASP A 1 84 ? 12.396 -8.162 -14.391 1.00 82.44 84 ASP A CA 1
ATOM 673 C C . ASP A 1 84 ? 11.219 -7.260 -14.832 1.00 82.44 84 ASP A C 1
ATOM 675 O O . ASP A 1 84 ? 10.434 -7.608 -15.715 1.00 82.44 84 ASP A O 1
ATOM 679 N N . GLY A 1 85 ? 11.071 -6.088 -14.199 1.00 81.12 85 GLY A N 1
ATOM 680 C CA . GLY A 1 85 ? 9.973 -5.151 -14.479 1.00 81.12 85 GLY A CA 1
ATOM 681 C C . GLY A 1 85 ? 8.611 -5.588 -13.924 1.00 81.12 85 GLY A C 1
ATOM 682 O O . GLY A 1 85 ? 7.577 -5.079 -14.353 1.00 81.12 85 GLY A O 1
ATOM 683 N N . ILE A 1 86 ? 8.597 -6.546 -12.994 1.00 84.62 86 ILE A N 1
ATOM 684 C CA . ILE A 1 86 ? 7.412 -6.938 -12.231 1.00 84.62 86 ILE A CA 1
ATOM 685 C C . ILE A 1 86 ? 7.388 -6.139 -10.931 1.00 84.62 86 ILE A C 1
ATOM 687 O O . ILE A 1 86 ? 8.231 -6.317 -10.052 1.00 84.62 86 ILE A O 1
ATOM 691 N N . GLU A 1 87 ? 6.384 -5.284 -10.812 1.00 89.00 87 GLU A N 1
ATOM 692 C CA . GLU A 1 87 ? 6.032 -4.553 -9.605 1.00 89.00 87 GLU A CA 1
ATOM 693 C C . GLU A 1 87 ? 5.293 -5.463 -8.623 1.00 89.00 87 GLU A C 1
ATOM 695 O O . GLU A 1 87 ? 4.613 -6.422 -9.013 1.00 89.00 87 GLU A O 1
ATOM 700 N N . SER A 1 88 ? 5.406 -5.154 -7.330 1.00 90.81 88 SER A N 1
ATOM 701 C CA . SER A 1 88 ? 4.713 -5.918 -6.297 1.00 90.81 88 SER A CA 1
ATOM 702 C C . SER A 1 88 ? 4.216 -5.058 -5.144 1.00 90.81 88 SER A C 1
ATOM 704 O O . SER A 1 88 ? 4.943 -4.228 -4.603 1.00 90.81 88 SER A O 1
ATOM 706 N N . ILE A 1 89 ? 2.960 -5.270 -4.756 1.00 91.56 89 ILE A N 1
ATOM 707 C CA . ILE A 1 89 ? 2.312 -4.569 -3.645 1.00 91.56 89 ILE A CA 1
ATOM 708 C C . ILE A 1 89 ? 1.822 -5.605 -2.642 1.00 91.56 89 ILE A C 1
ATOM 710 O O . ILE A 1 89 ? 1.115 -6.546 -3.002 1.00 91.56 89 ILE A O 1
ATOM 714 N N . ALA A 1 90 ? 2.179 -5.413 -1.378 1.00 91.38 90 ALA A N 1
ATOM 715 C CA . ALA A 1 90 ? 1.591 -6.125 -0.261 1.00 91.38 90 ALA A CA 1
ATOM 716 C C . ALA A 1 90 ? 0.403 -5.336 0.293 1.00 91.38 90 ALA A C 1
ATOM 718 O O . ALA A 1 90 ? 0.532 -4.164 0.642 1.00 91.38 90 ALA A O 1
ATOM 719 N N . LEU A 1 91 ? -0.738 -6.002 0.420 1.00 90.56 91 LEU A N 1
ATOM 720 C CA . LEU A 1 91 ? -1.853 -5.569 1.250 1.00 90.56 91 LEU A CA 1
ATOM 721 C C . LEU A 1 91 ? -1.851 -6.419 2.517 1.00 90.56 91 LEU A C 1
ATOM 723 O O . LEU A 1 91 ? -1.982 -7.640 2.445 1.00 90.56 91 LEU A O 1
ATOM 727 N N . ILE A 1 92 ? -1.744 -5.776 3.672 1.00 89.50 92 ILE A N 1
ATOM 728 C CA . ILE A 1 92 ? -1.820 -6.437 4.968 1.00 89.50 92 ILE A CA 1
ATOM 729 C C . ILE A 1 92 ? -3.124 -6.023 5.642 1.00 89.50 92 ILE A C 1
ATOM 731 O O . ILE A 1 92 ? -3.422 -4.840 5.817 1.00 89.50 92 ILE A O 1
ATOM 735 N N . VAL A 1 93 ? -3.907 -7.035 5.994 1.00 84.06 93 VAL A N 1
ATOM 736 C CA . VAL A 1 93 ? -5.224 -6.923 6.607 1.00 84.06 93 VAL A CA 1
ATOM 737 C C . VAL A 1 93 ? -5.116 -7.361 8.059 1.00 84.06 93 VAL A C 1
ATOM 739 O O . VAL A 1 93 ? -4.786 -8.514 8.344 1.00 84.06 93 VAL A O 1
ATOM 742 N N . GLY A 1 94 ? -5.443 -6.453 8.973 1.00 73.94 94 GLY A N 1
ATOM 743 C CA . GLY A 1 94 ? -5.741 -6.805 10.352 1.00 73.94 94 GLY A CA 1
ATOM 744 C C . GLY A 1 94 ? -7.104 -7.454 10.424 1.00 73.94 94 GLY A C 1
ATOM 745 O O . GLY A 1 94 ? -8.093 -6.841 10.017 1.00 73.94 94 GLY A O 1
ATOM 746 N N . ARG A 1 95 ? -7.198 -8.670 10.975 1.00 64.56 95 ARG A N 1
ATOM 747 C CA . ARG A 1 95 ? -8.483 -9.075 11.538 1.00 64.56 95 ARG A CA 1
ATOM 748 C C . ARG A 1 95 ? -8.699 -8.145 12.717 1.00 64.56 95 ARG A C 1
ATOM 750 O O . ARG A 1 95 ? -8.035 -8.289 13.740 1.00 64.56 95 ARG A O 1
ATOM 757 N N . ALA A 1 96 ? -9.600 -7.171 12.569 1.00 50.84 96 ALA A N 1
ATOM 758 C CA . ALA A 1 96 ? -10.212 -6.556 13.732 1.00 50.84 96 ALA A CA 1
ATOM 759 C C . ALA A 1 96 ? -10.694 -7.735 14.568 1.00 50.84 96 ALA A C 1
ATOM 761 O O . ALA A 1 96 ? -11.566 -8.486 14.130 1.00 50.84 96 ALA A O 1
ATOM 762 N N . THR A 1 97 ? -10.022 -7.990 15.687 1.00 44.97 97 THR A N 1
ATOM 763 C CA . THR A 1 97 ? -10.421 -9.056 16.583 1.00 44.97 97 THR A CA 1
ATOM 764 C C . THR A 1 97 ? -11.898 -8.811 16.850 1.00 44.97 97 THR A C 1
ATOM 766 O O . THR A 1 97 ? -12.282 -7.777 17.396 1.00 44.97 97 THR A O 1
ATOM 769 N N . GLU A 1 98 ? -12.758 -9.741 16.437 1.00 41.94 98 GLU A N 1
ATOM 770 C CA . GLU A 1 98 ? -14.173 -9.768 16.812 1.00 41.94 98 GLU A CA 1
ATOM 771 C C . GLU A 1 98 ? -14.314 -10.032 18.328 1.00 41.94 98 GLU A C 1
ATOM 773 O O . GLU A 1 98 ? -15.176 -10.783 18.772 1.00 41.94 98 GLU A O 1
ATOM 778 N N . LYS A 1 99 ? -13.447 -9.452 19.166 1.00 40.62 99 LYS A N 1
ATOM 779 C CA . LYS A 1 99 ? -13.400 -9.681 20.606 1.00 40.62 99 LYS A CA 1
ATOM 780 C C . LYS A 1 99 ? -14.319 -8.765 21.413 1.00 40.62 99 LYS A C 1
ATOM 782 O O . LYS A 1 99 ? -14.432 -9.004 22.606 1.00 40.62 99 LYS A O 1
ATOM 787 N N . SER A 1 100 ? -15.054 -7.820 20.809 1.00 41.56 100 SER A N 1
ATOM 788 C CA . SER A 1 100 ? -15.941 -6.937 21.605 1.00 41.56 100 SER A CA 1
ATOM 789 C C . SER A 1 100 ? -17.316 -6.586 21.015 1.00 41.56 100 SER A C 1
ATOM 791 O O . SER A 1 100 ? -17.998 -5.725 21.563 1.00 41.56 100 SER A O 1
ATOM 793 N N . LYS A 1 101 ? -17.797 -7.255 19.953 1.00 36.16 101 LYS A N 1
ATOM 794 C CA . LYS A 1 101 ? -19.194 -7.089 19.468 1.00 36.16 101 LYS A CA 1
ATOM 795 C C . LYS A 1 101 ? -20.137 -8.268 19.768 1.00 36.16 101 LYS A C 1
ATOM 797 O O . LYS A 1 101 ? -21.217 -8.346 19.192 1.00 36.16 101 LYS A O 1
ATOM 802 N N . ARG A 1 102 ? -19.798 -9.121 20.740 1.00 37.69 102 ARG A N 1
ATOM 803 C CA . ARG A 1 102 ? -20.801 -9.858 21.538 1.00 37.69 102 ARG A CA 1
ATOM 804 C C . ARG A 1 102 ? -21.024 -9.067 22.836 1.00 37.69 102 ARG A C 1
ATOM 806 O O . ARG A 1 102 ? -20.330 -9.296 23.811 1.00 37.69 102 ARG A O 1
ATOM 813 N N . ARG A 1 103 ? -21.606 -7.866 22.754 1.00 39.22 103 ARG A N 1
ATOM 814 C CA . ARG A 1 103 ? -23.012 -7.572 23.098 1.00 39.22 103 ARG A CA 1
ATOM 815 C C . ARG A 1 103 ? -23.528 -8.326 24.337 1.00 39.22 103 ARG A C 1
ATOM 817 O O . ARG A 1 103 ? -23.784 -9.517 24.230 1.00 39.22 103 ARG A O 1
ATOM 824 N N . HIS A 1 104 ? -23.746 -7.505 25.372 1.00 36.66 104 HIS A N 1
ATOM 825 C CA . HIS A 1 104 ? -24.808 -7.498 26.390 1.00 36.66 104 HIS A CA 1
ATOM 826 C C . HIS A 1 104 ? -24.950 -8.670 27.356 1.00 36.66 104 HIS A C 1
ATOM 828 O O . HIS A 1 104 ? -25.257 -9.791 26.909 1.00 36.66 104 HIS A O 1
#

Radius of gyration: 14.52 Å; chains: 1; bounding box: 38×33×41 Å

Secondary structure (DSSP, 8-state):
--GGGGSSEEEEEEEES-HHHHHHHHHHHGGGSS-EEEEGGGHHHHHHHH-S--EEE---SHHHHHHHHTTT-EEEEEEEEEETTEEEEEEEEE----SS-S--

Sequence (104 aa):
MDPQNLEEFSGYVLYGRDAKDLLERVVRFARGCEKLVFDTRLSELAREVCKDAVELVEFSSRRDVEDCLSKGKYAVILLRPPIDGIESIALIVGRATEKSKRRH

pLDDT: mean 77.31, std 16.91, range [35.41, 92.06]

Foldseek 3Di:
DDCVVVPFKDKDKDKDLDPLVVVLVVCVVCVVAPAEAEEPVCVVSCCVNVVDDHHYDHCPDPVSVVVQVQVSYKYKYWDDDADPSMTMIMIMHGPPPPPPPPDD